Protein AF-A0A540UVJ7-F1 (afdb_monomer_lite)

Sequence (156 aa):
MKKVKKLSSIDQDSLEYVWNNAPNITTLHSAIGLLLAGQQAIIDLINDDDKKAKVQLYISSHLLQSINGQHMDATYDIKTESEYLEMVEKKSGALVSMACLVGAALADDKNNSPIIEKYAKNLGIAAQIDNDLCALFRWDEKNDIKTKKISLPDDV

Organism: NCBI:txid118246

Foldseek 3Di:
DDDDDPPDDLCCPDPPDPLVPDDPVVSVVVVVVVLVVVLVVLLVVDPDPVLSVQLVCLSVVLVVLQVVLSVCLRPPPDDDPVSVLSSQLSHQLSVQLSVQLNVCSVVVNDPCSVVSSVVSSVVSSVVVLVVLVVVVPPPPDDDVVVVPSDNDDDPD

pLDDT: mean 82.26, std 21.05, range [30.52, 98.56]

InterPro domains:
  IPR000092 Polyprenyl synthetase-like [PF00348] (27-153)
  IPR008949 Isoprenoid synthase domain superfamily [G3DSA:1.10.600.10] (11-153)
  IPR008949 Isoprenoid synthase domain superfamily [SSF48576] (26-153)

Structure (mmCIF, N/CA/C/O backbone):
data_AF-A0A540UVJ7-F1
#
_entry.id   AF-A0A540UVJ7-F1
#
loop_
_atom_site.group_PDB
_atom_site.id
_atom_site.type_symbol
_atom_site.label_atom_id
_atom_site.label_alt_id
_atom_site.label_comp_id
_atom_site.label_asym_id
_atom_site.label_entity_id
_atom_site.label_seq_id
_atom_site.pdbx_PDB_ins_code
_atom_site.Cartn_x
_atom_site.Cartn_y
_atom_site.Cartn_z
_atom_site.occupancy
_atom_site.B_iso_or_equiv
_atom_site.auth_seq_id
_atom_site.auth_comp_id
_atom_site.auth_asym_id
_atom_site.auth_atom_id
_atom_site.pdbx_PDB_model_num
ATOM 1 N N . MET A 1 1 ? -7.189 -9.003 42.659 1.00 35.09 1 MET A N 1
ATOM 2 C CA . MET A 1 1 ? -6.317 -8.966 41.462 1.00 35.09 1 MET A CA 1
ATOM 3 C C . MET A 1 1 ? -7.191 -8.772 40.230 1.00 35.09 1 MET A C 1
ATOM 5 O O . MET A 1 1 ? -7.982 -9.653 39.918 1.00 35.09 1 MET A O 1
ATOM 9 N N . LYS A 1 2 ? -7.136 -7.597 39.589 1.00 32.12 2 LYS A N 1
ATOM 10 C CA . LYS A 1 2 ? -7.870 -7.322 38.343 1.00 32.12 2 LYS A CA 1
ATOM 11 C C . LYS A 1 2 ? -7.198 -8.107 37.210 1.00 32.12 2 LYS A C 1
ATOM 13 O O . LYS A 1 2 ? -5.995 -7.965 37.015 1.00 32.12 2 LYS A O 1
ATOM 18 N N . LYS A 1 3 ? -7.954 -8.962 36.512 1.00 30.52 3 LYS A N 1
ATOM 19 C CA . LYS A 1 3 ? -7.473 -9.681 35.325 1.00 30.52 3 LYS A CA 1
ATOM 20 C C . LYS A 1 3 ? -7.044 -8.657 34.273 1.00 30.52 3 LYS A C 1
ATOM 22 O O . LYS A 1 3 ? -7.833 -7.799 33.886 1.00 30.52 3 LYS A O 1
ATOM 27 N N . VAL A 1 4 ? -5.790 -8.761 33.847 1.00 33.34 4 VAL A N 1
ATOM 28 C CA . VAL A 1 4 ? -5.224 -8.042 32.704 1.00 33.34 4 VAL A CA 1
ATOM 29 C C . VAL A 1 4 ? -6.099 -8.336 31.483 1.00 33.34 4 VAL A C 1
ATOM 31 O O . VAL A 1 4 ? -6.382 -9.500 31.190 1.00 33.34 4 VAL A O 1
ATOM 34 N N . LYS A 1 5 ? -6.567 -7.278 30.809 1.00 34.03 5 LYS A N 1
ATOM 35 C CA . LYS A 1 5 ? -7.243 -7.351 29.508 1.00 34.03 5 LYS A CA 1
ATOM 36 C C . LYS A 1 5 ? -6.328 -8.145 28.574 1.00 34.03 5 LYS A C 1
ATOM 38 O O . LYS A 1 5 ? -5.220 -7.710 28.276 1.00 34.03 5 LYS A O 1
ATOM 43 N N . LYS A 1 6 ? -6.770 -9.331 28.164 1.00 32.81 6 LYS A N 1
ATOM 44 C CA . LYS A 1 6 ? -6.107 -10.118 27.128 1.00 32.81 6 LYS A CA 1
ATOM 45 C C . LYS A 1 6 ? -6.185 -9.271 25.853 1.00 32.81 6 LYS A C 1
ATOM 47 O O . LYS A 1 6 ? -7.270 -9.119 25.304 1.00 32.81 6 LYS A O 1
ATOM 52 N N . LEU A 1 7 ? -5.075 -8.658 25.439 1.00 37.75 7 LEU A N 1
ATOM 53 C CA . LEU A 1 7 ? -4.933 -8.158 24.073 1.00 37.75 7 LEU A CA 1
ATOM 54 C C . LEU A 1 7 ? -4.946 -9.394 23.172 1.00 37.75 7 LEU A C 1
ATOM 56 O O . LEU A 1 7 ? -3.926 -10.050 22.980 1.00 37.75 7 LEU A O 1
ATOM 60 N N . SER A 1 8 ? -6.132 -9.789 22.724 1.00 37.19 8 SER A N 1
ATOM 61 C CA . SER A 1 8 ? -6.308 -10.874 21.770 1.00 37.19 8 SER A CA 1
ATOM 62 C C . SER A 1 8 ? -6.997 -10.344 20.522 1.00 37.19 8 SER A C 1
ATOM 64 O O . SER A 1 8 ? -8.165 -9.975 20.596 1.00 37.19 8 SER A O 1
ATOM 66 N N . SER A 1 9 ? -6.236 -10.413 19.420 1.00 42.06 9 SER A N 1
ATOM 67 C CA . SER A 1 9 ? -6.591 -10.360 17.989 1.00 42.06 9 SER A CA 1
ATOM 68 C C . SER A 1 9 ? -7.088 -9.037 17.403 1.00 42.06 9 SER A C 1
ATOM 70 O O . SER A 1 9 ? -7.929 -8.366 17.977 1.00 42.06 9 SER A O 1
ATOM 72 N N . ILE A 1 10 ? -6.530 -8.711 16.232 1.00 52.84 10 ILE A N 1
ATOM 73 C CA . ILE A 1 10 ? -6.545 -7.386 15.604 1.00 52.84 10 ILE A CA 1
ATOM 74 C C . ILE A 1 10 ? -7.874 -6.991 14.948 1.00 52.84 10 ILE A C 1
ATOM 76 O O . ILE A 1 10 ? -8.046 -5.801 14.809 1.00 52.84 10 ILE A O 1
ATOM 80 N N . ASP A 1 11 ? -8.820 -7.890 14.642 1.00 52.78 11 ASP A N 1
ATOM 81 C CA . ASP A 1 11 ? -10.221 -7.476 14.349 1.00 52.78 11 ASP A CA 1
ATOM 82 C C . ASP A 1 11 ? -11.264 -8.628 14.438 1.00 52.78 11 ASP A C 1
ATOM 84 O O . ASP A 1 11 ? -12.442 -8.367 14.621 1.00 52.78 11 ASP A O 1
ATOM 88 N N . GLN A 1 12 ? -10.881 -9.921 14.432 1.00 52.59 12 GLN A N 1
ATOM 89 C CA . GLN A 1 12 ? -11.824 -11.069 14.564 1.00 52.59 12 GLN A CA 1
ATOM 90 C C . GLN A 1 12 ? -13.086 -10.971 13.676 1.00 52.59 12 GLN A C 1
ATOM 92 O O . GLN A 1 12 ? -14.184 -11.356 14.076 1.00 52.59 12 GLN A O 1
ATOM 97 N N . ASP A 1 13 ? -12.912 -10.557 12.420 1.00 50.34 13 ASP A N 1
ATOM 98 C CA . ASP A 1 13 ? -14.025 -10.245 11.516 1.00 50.34 13 ASP A CA 1
ATOM 99 C C . ASP A 1 13 ? -14.951 -11.416 11.136 1.00 50.34 13 ASP A C 1
ATOM 101 O O . ASP A 1 13 ? -15.901 -11.199 10.395 1.00 50.34 13 ASP A O 1
ATOM 105 N N . SER A 1 14 ? -14.748 -12.652 11.601 1.00 48.97 14 SER A N 1
ATOM 106 C CA . SER A 1 14 ? -15.799 -13.691 11.676 1.00 48.97 14 SER A CA 1
ATOM 107 C C . SER A 1 14 ? -15.264 -14.967 12.332 1.00 48.97 14 SER A C 1
ATOM 109 O O . SER A 1 14 ? -14.095 -15.299 12.172 1.00 48.97 14 SER A O 1
ATOM 111 N N . LEU A 1 15 ? -16.107 -15.753 13.003 1.00 52.28 15 LEU A N 1
ATOM 112 C CA . LEU A 1 15 ? -15.723 -17.062 13.564 1.00 52.28 15 LEU A CA 1
ATOM 113 C C . LEU A 1 15 ? -15.376 -18.128 12.498 1.00 52.28 15 LEU A C 1
ATOM 115 O O . LEU A 1 15 ? -14.908 -19.207 12.850 1.00 52.28 15 LEU A O 1
ATOM 119 N N . GLU A 1 16 ? -15.578 -17.838 11.210 1.00 56.47 16 GLU A N 1
ATOM 120 C CA . GLU A 1 16 ? -15.458 -18.811 10.116 1.00 56.47 16 GLU A CA 1
ATOM 121 C C . GLU A 1 16 ? -14.070 -18.865 9.468 1.00 56.47 16 GLU A C 1
ATOM 123 O O . GLU A 1 16 ? -13.759 -19.806 8.737 1.00 56.47 16 GLU A O 1
ATOM 128 N N . TYR A 1 17 ? -13.198 -17.890 9.731 1.00 63.38 17 TYR A N 1
ATOM 129 C CA . TYR A 1 17 ? -11.894 -17.863 9.079 1.00 63.38 17 TYR A CA 1
ATOM 130 C C . TYR A 1 17 ? -10.906 -18.881 9.666 1.00 63.38 17 TYR A C 1
ATOM 132 O O . TYR A 1 17 ? -10.716 -18.973 10.879 1.00 63.38 17 TYR A O 1
ATOM 140 N N . VAL A 1 18 ? -10.194 -19.596 8.787 1.00 64.12 18 VAL A N 1
ATOM 141 C CA . VAL A 1 18 ? -9.246 -20.674 9.140 1.00 64.12 18 VAL A CA 1
ATOM 142 C C . VAL A 1 18 ? -8.176 -20.210 10.141 1.00 64.12 18 VAL A C 1
ATOM 144 O O . VAL A 1 18 ? -7.774 -20.968 11.023 1.00 64.12 18 VAL A O 1
ATOM 147 N N . TRP A 1 19 ? -7.752 -18.946 10.062 1.00 68.31 19 TRP A N 1
ATOM 148 C CA . TRP A 1 19 ? -6.747 -18.365 10.957 1.00 68.31 19 TRP A CA 1
ATOM 149 C C . TRP A 1 19 ? -7.255 -18.048 12.367 1.00 68.31 19 TRP A C 1
ATOM 151 O O . TRP A 1 19 ? -6.435 -17.914 13.273 1.00 68.31 19 TRP A O 1
ATOM 161 N N . ASN A 1 20 ? -8.572 -17.975 12.584 1.00 66.00 20 ASN A N 1
ATOM 162 C CA . ASN A 1 20 ? -9.142 -17.789 13.922 1.00 66.00 20 ASN A CA 1
ATOM 163 C C . ASN A 1 20 ? -9.095 -19.073 14.763 1.00 66.00 20 ASN A C 1
ATOM 165 O O . ASN A 1 20 ? -9.153 -19.002 15.988 1.00 66.00 20 ASN A O 1
ATOM 169 N N . ASN A 1 21 ? -8.913 -20.230 14.116 1.00 71.06 21 ASN A N 1
ATOM 170 C CA . ASN A 1 21 ? -8.764 -21.532 14.770 1.00 71.06 21 ASN A CA 1
ATOM 171 C C . ASN A 1 21 ? -7.296 -21.984 14.899 1.00 71.06 21 ASN A C 1
ATOM 173 O O . ASN A 1 21 ? -7.017 -23.019 15.507 1.00 71.06 21 ASN A O 1
ATOM 177 N N . ALA A 1 22 ? -6.347 -21.229 14.337 1.00 74.31 22 ALA A N 1
ATOM 178 C CA . ALA A 1 22 ? -4.922 -21.534 14.399 1.00 74.31 22 ALA A CA 1
ATOM 179 C C . ALA A 1 22 ? -4.250 -20.880 15.628 1.00 74.31 22 ALA A C 1
ATOM 181 O O . ALA A 1 22 ? -4.676 -19.813 16.075 1.00 74.31 22 ALA A O 1
ATOM 182 N N . PRO A 1 23 ? -3.167 -21.465 16.182 1.00 82.81 23 PRO A N 1
ATOM 183 C CA . PRO A 1 23 ? -2.383 -20.805 17.223 1.00 82.81 23 PRO A CA 1
ATOM 184 C C . PRO A 1 23 ? -1.835 -19.454 16.743 1.00 82.81 23 PRO A C 1
ATOM 186 O O . PRO A 1 23 ? -1.294 -19.366 15.642 1.00 82.81 23 PRO A O 1
ATOM 189 N N . ASN A 1 24 ? -1.880 -18.422 17.596 1.00 80.81 24 ASN A N 1
ATOM 190 C CA . ASN A 1 24 ? -1.435 -17.059 17.253 1.00 80.81 24 ASN A CA 1
ATOM 191 C C . ASN A 1 24 ? -0.027 -17.006 16.632 1.00 80.81 24 ASN A C 1
ATOM 193 O O . ASN A 1 24 ? 0.213 -16.223 15.717 1.00 80.81 24 ASN A O 1
ATOM 197 N N . ILE A 1 25 ? 0.897 -17.845 17.115 1.00 84.88 25 ILE A N 1
ATOM 198 C CA . ILE A 1 25 ? 2.261 -17.928 16.577 1.00 84.88 25 ILE A CA 1
ATOM 199 C C . ILE A 1 25 ? 2.282 -18.440 15.130 1.00 84.88 25 ILE A C 1
ATOM 201 O O . ILE A 1 25 ? 3.023 -17.914 14.305 1.00 84.88 25 ILE A O 1
ATOM 205 N N . THR A 1 26 ? 1.426 -19.410 14.799 1.00 86.56 26 THR A N 1
ATOM 206 C CA . THR A 1 26 ? 1.288 -19.950 13.443 1.00 86.56 26 THR A CA 1
ATOM 207 C C . THR A 1 26 ? 0.717 -18.896 12.505 1.00 86.56 26 THR A C 1
ATOM 209 O O . THR A 1 26 ? 1.257 -18.700 11.419 1.00 86.56 26 THR A O 1
ATOM 212 N N . THR A 1 27 ? -0.326 -18.175 12.927 1.00 86.06 27 THR A N 1
ATOM 213 C CA . THR A 1 27 ? -0.935 -17.102 12.126 1.00 86.06 27 THR A CA 1
ATOM 214 C C . THR A 1 27 ? 0.063 -15.977 11.854 1.00 86.06 27 THR A C 1
ATOM 216 O O . THR A 1 27 ? 0.206 -15.548 10.711 1.00 86.06 27 THR A O 1
ATOM 219 N N . LEU A 1 28 ? 0.819 -15.553 12.873 1.00 87.19 28 LEU A N 1
ATOM 220 C CA . LEU A 1 28 ? 1.838 -14.513 12.730 1.00 87.19 28 LEU A CA 1
ATOM 221 C C . LEU A 1 28 ? 2.966 -14.933 11.778 1.00 87.19 28 LEU A C 1
ATOM 223 O O . LEU A 1 28 ? 3.288 -14.197 10.848 1.00 87.19 28 LEU A O 1
ATOM 227 N N . HIS A 1 29 ? 3.551 -16.119 11.975 1.00 90.31 29 HIS A N 1
ATOM 228 C CA . HIS A 1 29 ? 4.616 -16.606 11.095 1.00 90.31 29 HIS A CA 1
ATOM 229 C C . HIS A 1 29 ? 4.126 -16.835 9.663 1.00 90.31 29 HIS A C 1
ATOM 231 O O . HIS A 1 29 ? 4.872 -16.567 8.726 1.00 90.31 29 HIS A O 1
ATOM 237 N N . SER A 1 30 ? 2.876 -17.268 9.476 1.00 91.62 30 SER A N 1
ATOM 238 C CA . SER A 1 30 ? 2.286 -17.423 8.141 1.00 91.62 30 SER A CA 1
ATOM 239 C C . SER A 1 30 ? 2.116 -16.074 7.446 1.00 91.62 30 SER A C 1
ATOM 241 O O . SER A 1 30 ? 2.483 -15.943 6.283 1.00 91.62 30 SER A O 1
ATOM 243 N N . ALA A 1 31 ? 1.625 -15.053 8.156 1.00 90.88 31 ALA A N 1
ATOM 244 C CA . ALA A 1 31 ? 1.481 -13.705 7.610 1.00 90.88 31 ALA A CA 1
ATOM 245 C C . ALA A 1 31 ? 2.838 -13.102 7.209 1.00 90.88 31 ALA A C 1
ATOM 247 O O . ALA A 1 31 ? 2.985 -12.603 6.096 1.00 90.88 31 ALA A O 1
ATOM 248 N N . ILE A 1 32 ? 3.848 -13.209 8.081 1.00 93.69 32 ILE A N 1
ATOM 249 C CA . ILE A 1 32 ? 5.216 -12.755 7.782 1.00 93.69 32 ILE A CA 1
ATOM 250 C C . ILE A 1 32 ? 5.799 -13.543 6.602 1.00 93.69 32 ILE A C 1
ATOM 252 O O . ILE A 1 32 ? 6.374 -12.951 5.693 1.00 93.69 32 ILE A O 1
ATOM 256 N N . GLY A 1 33 ? 5.627 -14.866 6.591 1.00 96.44 33 GLY A N 1
ATOM 257 C CA . GLY A 1 33 ? 6.105 -15.728 5.513 1.00 96.44 33 GLY A CA 1
ATOM 258 C C . GLY A 1 33 ? 5.500 -15.359 4.160 1.00 96.44 33 GLY A C 1
ATOM 259 O O . GLY A 1 33 ? 6.235 -15.223 3.188 1.00 96.44 33 GLY A O 1
ATOM 260 N N . LEU A 1 34 ? 4.185 -15.127 4.101 1.00 95.00 34 LEU A N 1
ATOM 261 C CA . LEU A 1 34 ? 3.494 -14.693 2.883 1.00 95.00 34 LEU A CA 1
ATOM 262 C C . LEU A 1 34 ? 3.943 -13.302 2.428 1.00 95.00 34 LEU A C 1
ATOM 264 O O . LEU A 1 34 ? 4.148 -13.098 1.233 1.00 95.00 34 LEU A O 1
ATOM 268 N N . LEU A 1 35 ? 4.139 -12.366 3.363 1.00 94.56 35 LEU A N 1
ATOM 269 C CA . LEU A 1 35 ? 4.643 -11.031 3.049 1.00 94.56 35 LEU A CA 1
ATOM 270 C C . LEU A 1 35 ? 6.030 -11.107 2.398 1.00 94.56 35 LEU A C 1
ATOM 272 O O . LEU A 1 35 ? 6.230 -10.556 1.319 1.00 94.56 35 LEU A O 1
ATOM 276 N N . LEU A 1 36 ? 6.967 -11.826 3.022 1.00 95.88 36 LEU A N 1
ATOM 277 C CA . LEU A 1 36 ? 8.332 -11.975 2.510 1.00 95.88 36 LEU A CA 1
ATOM 278 C C . LEU A 1 36 ? 8.366 -12.750 1.186 1.00 95.88 36 LEU A C 1
ATOM 280 O O . LEU A 1 36 ? 9.069 -12.350 0.261 1.00 95.88 36 LEU A O 1
ATOM 284 N N . ALA A 1 37 ? 7.579 -13.821 1.062 1.00 96.62 37 ALA A N 1
ATOM 285 C CA . ALA A 1 37 ? 7.490 -14.597 -0.172 1.00 96.62 37 ALA A CA 1
ATOM 286 C C . ALA A 1 37 ? 6.921 -13.768 -1.333 1.00 96.62 37 ALA A C 1
ATOM 288 O O . ALA A 1 37 ? 7.436 -13.844 -2.445 1.00 96.62 37 ALA A O 1
ATOM 289 N N . GLY A 1 38 ? 5.900 -12.942 -1.080 1.00 94.94 38 GLY A N 1
ATOM 290 C CA . GLY A 1 38 ? 5.337 -12.042 -2.087 1.00 94.94 38 GLY A CA 1
ATOM 291 C C . GLY A 1 38 ? 6.346 -10.999 -2.570 1.00 94.94 38 GLY A C 1
ATOM 292 O O . GLY A 1 38 ? 6.464 -10.768 -3.770 1.00 94.94 38 GLY A O 1
ATOM 293 N N . GLN A 1 39 ? 7.124 -10.416 -1.652 1.00 94.62 39 GLN A N 1
ATOM 294 C CA . GLN A 1 39 ? 8.208 -9.496 -2.009 1.00 94.62 39 GLN A CA 1
ATOM 295 C C . GLN A 1 39 ? 9.279 -10.185 -2.860 1.00 94.62 39 GLN A C 1
ATOM 297 O O . GLN A 1 39 ? 9.657 -9.661 -3.906 1.00 94.62 39 GLN A O 1
ATOM 302 N N . GLN A 1 40 ? 9.725 -11.373 -2.443 1.00 95.38 40 GLN A N 1
ATOM 303 C CA . GLN A 1 40 ? 10.728 -12.143 -3.176 1.00 95.38 40 GLN A CA 1
ATOM 304 C C . GLN A 1 40 ? 10.247 -12.483 -4.591 1.00 95.38 40 GLN A C 1
ATOM 306 O O . GLN A 1 40 ? 10.970 -12.245 -5.554 1.00 95.38 40 GLN A O 1
ATOM 311 N N . ALA A 1 41 ? 8.997 -12.937 -4.728 1.00 95.44 41 ALA A N 1
ATOM 312 C CA . ALA A 1 41 ? 8.408 -13.268 -6.021 1.00 95.44 41 ALA A CA 1
ATOM 313 C C . ALA A 1 41 ? 8.384 -12.073 -6.987 1.00 95.44 41 ALA A C 1
ATOM 315 O O . ALA A 1 41 ? 8.579 -12.259 -8.182 1.00 95.44 41 ALA A O 1
ATOM 316 N N . ILE A 1 42 ? 8.173 -10.846 -6.495 1.00 94.38 42 ILE A N 1
ATOM 317 C CA . ILE A 1 42 ? 8.232 -9.639 -7.334 1.00 94.38 42 ILE A CA 1
ATOM 318 C C . ILE A 1 42 ? 9.670 -9.361 -7.786 1.00 94.38 42 ILE A C 1
ATOM 320 O O . ILE A 1 42 ? 9.894 -9.070 -8.959 1.00 94.38 42 ILE A O 1
ATOM 324 N N . ILE A 1 43 ? 10.642 -9.440 -6.874 1.00 94.81 43 ILE A N 1
ATOM 325 C CA . ILE A 1 43 ? 12.048 -9.133 -7.173 1.00 94.81 43 ILE A CA 1
ATOM 326 C C . ILE A 1 43 ? 12.662 -10.149 -8.142 1.00 94.81 43 ILE A C 1
ATOM 328 O O . ILE A 1 43 ? 13.415 -9.751 -9.033 1.00 94.81 43 ILE A O 1
ATOM 332 N N . ASP A 1 44 ? 12.296 -11.426 -8.029 1.00 94.25 44 ASP A N 1
ATOM 333 C CA . ASP A 1 44 ? 12.783 -12.502 -8.903 1.00 94.25 44 ASP A CA 1
ATOM 334 C C . ASP A 1 44 ? 12.351 -12.332 -10.371 1.00 94.25 44 ASP A C 1
ATOM 336 O O . ASP A 1 44 ? 12.983 -12.883 -11.272 1.00 94.25 44 ASP A O 1
ATOM 340 N N . LEU A 1 45 ? 11.299 -11.549 -10.638 1.00 90.75 45 LEU A N 1
ATOM 341 C CA . LEU A 1 45 ? 10.818 -11.258 -11.996 1.00 90.75 45 LEU A CA 1
ATOM 342 C C . LEU A 1 45 ? 11.605 -10.142 -12.695 1.00 90.75 45 LEU A C 1
ATOM 344 O O . LEU A 1 45 ? 11.416 -9.902 -13.890 1.00 90.75 45 LEU A O 1
ATOM 348 N N . ILE A 1 46 ? 12.457 -9.424 -11.966 1.00 94.94 46 ILE A N 1
ATOM 349 C CA . ILE A 1 46 ? 13.148 -8.238 -12.461 1.00 94.94 46 ILE A CA 1
ATOM 350 C C . ILE A 1 46 ? 14.606 -8.606 -12.741 1.00 94.94 46 ILE A C 1
ATOM 352 O O . ILE A 1 46 ? 15.296 -9.119 -11.871 1.00 94.94 46 ILE A O 1
ATOM 356 N N . ASN A 1 47 ? 15.113 -8.307 -13.939 1.00 93.88 47 ASN A N 1
ATOM 357 C CA . ASN A 1 47 ? 16.528 -8.535 -14.282 1.00 93.88 47 ASN A CA 1
ATOM 358 C C . ASN A 1 47 ? 17.406 -7.284 -14.127 1.00 93.88 47 ASN A C 1
ATOM 360 O O . ASN A 1 47 ? 18.625 -7.393 -14.089 1.00 93.88 47 ASN A O 1
ATOM 364 N N . ASP A 1 48 ? 16.789 -6.109 -14.051 1.00 95.12 48 ASP A N 1
ATOM 365 C CA . ASP A 1 48 ? 17.455 -4.811 -13.953 1.00 95.12 48 ASP A CA 1
ATOM 366 C C . ASP A 1 48 ? 17.608 -4.398 -12.479 1.00 95.12 48 ASP A C 1
ATOM 368 O O . ASP A 1 48 ? 16.617 -4.304 -11.750 1.00 95.12 48 ASP A O 1
ATOM 372 N N . ASP A 1 49 ? 18.845 -4.178 -12.029 1.00 94.31 49 ASP A N 1
ATOM 373 C CA . ASP A 1 49 ? 19.143 -3.909 -10.619 1.00 94.31 49 ASP A CA 1
ATOM 374 C C . ASP A 1 49 ? 18.650 -2.530 -10.144 1.00 94.31 49 ASP A C 1
ATOM 376 O O . ASP A 1 49 ? 18.195 -2.405 -9.003 1.00 94.31 49 ASP A O 1
ATOM 380 N N . ASP A 1 50 ? 18.630 -1.516 -11.015 1.00 93.12 50 ASP A N 1
ATOM 381 C CA . ASP A 1 50 ? 18.077 -0.196 -10.686 1.00 93.12 50 ASP A CA 1
ATOM 382 C C . ASP A 1 50 ? 16.552 -0.281 -10.525 1.00 93.12 50 ASP A C 1
ATOM 384 O O . ASP A 1 50 ? 15.964 0.281 -9.592 1.00 93.12 50 ASP A O 1
ATOM 388 N N . LYS A 1 51 ? 15.894 -1.053 -11.397 1.00 94.56 51 LYS A N 1
ATOM 389 C CA . LYS A 1 51 ? 14.460 -1.343 -11.304 1.00 94.56 51 LYS A CA 1
ATOM 390 C C . LYS A 1 51 ? 14.138 -2.132 -10.035 1.00 94.56 51 LYS A C 1
ATOM 392 O O . LYS A 1 51 ? 13.173 -1.780 -9.354 1.00 94.56 51 LYS A O 1
ATOM 397 N N . LYS A 1 52 ? 14.946 -3.138 -9.670 1.00 96.06 52 LYS A N 1
ATOM 398 C CA . LYS A 1 52 ? 14.803 -3.861 -8.391 1.00 96.06 52 LYS A CA 1
ATOM 399 C C . LYS A 1 52 ? 14.881 -2.907 -7.210 1.00 96.06 52 LYS A C 1
ATOM 401 O O . LYS A 1 52 ? 13.999 -2.937 -6.357 1.00 96.06 52 LYS A O 1
ATOM 406 N N . ALA A 1 53 ? 15.898 -2.046 -7.173 1.00 95.12 53 ALA A N 1
ATOM 407 C CA . ALA A 1 53 ? 16.078 -1.087 -6.089 1.00 95.12 53 ALA A CA 1
ATOM 408 C C . ALA A 1 53 ? 14.874 -0.139 -5.968 1.00 95.12 53 ALA A C 1
ATOM 410 O O . ALA A 1 53 ? 14.358 0.073 -4.869 1.00 95.12 53 ALA A O 1
ATOM 411 N N . LYS A 1 54 ? 14.365 0.373 -7.098 1.00 94.75 54 LYS A N 1
ATOM 412 C CA . LYS A 1 54 ? 13.175 1.236 -7.135 1.00 94.75 54 LYS A CA 1
ATOM 413 C C . LYS A 1 54 ? 11.917 0.515 -6.635 1.00 94.75 54 LYS A C 1
ATOM 415 O O . LYS A 1 54 ? 11.189 1.061 -5.808 1.00 94.75 54 LYS A O 1
ATOM 420 N N . VAL A 1 55 ? 11.668 -0.710 -7.099 1.00 96.44 55 VAL A N 1
ATOM 421 C CA . VAL A 1 55 ? 10.522 -1.527 -6.662 1.00 96.44 55 VAL A CA 1
ATOM 422 C C . VAL A 1 55 ? 10.618 -1.859 -5.172 1.00 96.44 55 VAL A C 1
ATOM 424 O O . VAL A 1 55 ? 9.642 -1.682 -4.443 1.00 96.44 55 VAL A O 1
ATOM 427 N N . GLN A 1 56 ? 11.798 -2.254 -4.690 1.00 96.50 56 GLN A N 1
ATOM 428 C CA . GLN A 1 56 ? 12.032 -2.542 -3.276 1.00 96.50 56 GLN A CA 1
ATOM 429 C C . GLN A 1 56 ? 11.811 -1.303 -2.396 1.00 96.50 56 GLN A C 1
ATOM 431 O O . GLN A 1 56 ? 11.265 -1.413 -1.293 1.00 96.50 56 GLN A O 1
ATOM 436 N N . LEU A 1 57 ? 12.196 -0.116 -2.878 1.00 96.44 57 LEU A N 1
ATOM 437 C CA . LEU A 1 57 ? 11.941 1.144 -2.184 1.00 96.44 57 LEU A CA 1
ATOM 438 C C . LEU A 1 57 ? 10.438 1.403 -2.049 1.00 96.44 57 LEU A C 1
ATOM 440 O O . LEU A 1 57 ? 9.981 1.658 -0.938 1.00 96.44 57 LEU A O 1
ATOM 444 N N . TYR A 1 58 ? 9.662 1.271 -3.132 1.00 97.44 58 TYR A N 1
ATOM 445 C CA . TYR A 1 58 ? 8.207 1.444 -3.068 1.00 97.44 58 TYR A CA 1
ATOM 446 C C . TYR A 1 58 ? 7.543 0.449 -2.122 1.00 97.44 58 TYR A C 1
ATOM 448 O O . TYR A 1 58 ? 6.711 0.851 -1.311 1.00 97.44 58 TYR A O 1
ATOM 456 N N . ILE A 1 59 ? 7.930 -0.824 -2.190 1.00 97.50 59 ILE A N 1
ATOM 457 C CA . ILE A 1 59 ? 7.404 -1.869 -1.312 1.00 97.50 59 ILE A CA 1
ATOM 458 C C . ILE A 1 59 ? 7.697 -1.540 0.157 1.00 97.50 59 ILE A C 1
ATOM 460 O O . ILE A 1 59 ? 6.786 -1.483 0.981 1.00 97.50 59 ILE A O 1
ATOM 464 N N . SER A 1 60 ? 8.966 -1.313 0.502 1.00 97.12 60 SER A N 1
ATOM 465 C CA . SER A 1 60 ? 9.377 -1.122 1.897 1.00 97.12 60 SER A CA 1
ATOM 466 C C . SER A 1 60 ? 8.808 0.160 2.507 1.00 97.12 60 SER A C 1
ATOM 468 O O . SER A 1 60 ? 8.300 0.123 3.629 1.00 97.12 60 SER A O 1
ATOM 470 N N . SER A 1 61 ? 8.824 1.277 1.771 1.00 97.81 61 SER A N 1
ATOM 471 C CA . SER A 1 61 ? 8.321 2.555 2.279 1.00 97.81 61 SER A CA 1
ATOM 472 C C . SER A 1 61 ? 6.817 2.512 2.552 1.00 97.81 61 SER A C 1
ATOM 474 O O . SER A 1 61 ? 6.368 3.001 3.588 1.00 97.81 61 SER A O 1
ATOM 476 N N . HIS A 1 62 ? 6.033 1.909 1.656 1.00 98.38 62 HIS A N 1
ATOM 477 C CA . HIS A 1 62 ? 4.578 1.868 1.789 1.00 98.38 62 HIS A CA 1
ATOM 478 C C . HIS A 1 62 ? 4.104 0.812 2.787 1.00 98.38 62 HIS A C 1
ATOM 480 O O . HIS A 1 62 ? 3.143 1.063 3.508 1.00 98.38 62 HIS A O 1
ATOM 486 N N . LEU A 1 63 ? 4.787 -0.332 2.904 1.00 97.44 63 LEU A N 1
ATOM 487 C 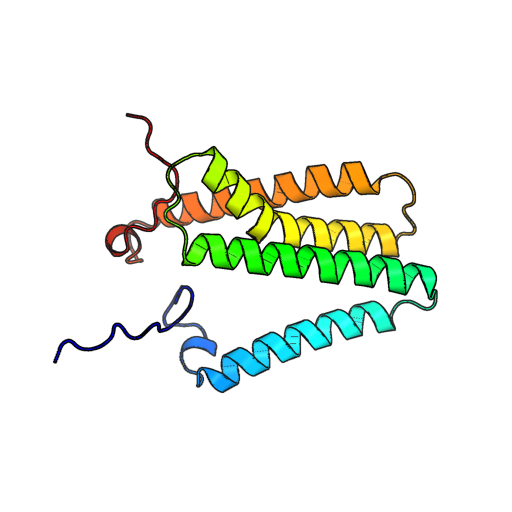CA . LEU A 1 63 ? 4.475 -1.301 3.960 1.00 97.44 63 LEU A CA 1
ATOM 488 C C . LEU A 1 63 ? 4.718 -0.714 5.350 1.00 97.44 63 LEU A C 1
ATOM 490 O O . LEU A 1 63 ? 3.886 -0.896 6.233 1.00 97.44 63 LEU A O 1
ATOM 494 N N . LEU A 1 64 ? 5.810 0.036 5.543 1.00 98.06 64 LEU A N 1
ATOM 495 C CA . LEU A 1 64 ? 6.054 0.739 6.806 1.00 98.06 64 LEU A CA 1
ATOM 496 C C . LEU A 1 64 ? 4.963 1.775 7.102 1.00 98.06 64 LEU A C 1
ATOM 498 O O . LEU A 1 64 ? 4.498 1.865 8.237 1.00 98.06 64 LEU A O 1
ATOM 502 N N . GLN A 1 65 ? 4.517 2.528 6.091 1.00 98.38 65 GLN A N 1
ATOM 503 C CA . GLN A 1 65 ? 3.379 3.440 6.244 1.00 98.38 65 GLN A CA 1
ATOM 504 C C . GLN A 1 65 ? 2.093 2.689 6.614 1.00 98.38 65 GLN A C 1
ATOM 506 O O . GLN A 1 65 ? 1.417 3.106 7.551 1.00 98.38 65 GLN A O 1
ATOM 511 N N . SER A 1 66 ? 1.811 1.557 5.963 1.00 97.94 66 SER A N 1
ATOM 512 C CA . SER A 1 66 ? 0.631 0.727 6.236 1.00 97.94 66 SER A CA 1
ATOM 513 C C . SER A 1 66 ? 0.617 0.160 7.646 1.00 97.94 66 SER A C 1
ATOM 515 O O . SER A 1 66 ? -0.394 0.264 8.339 1.00 97.94 66 SER A O 1
ATOM 517 N N . ILE A 1 67 ? 1.756 -0.351 8.116 1.00 96.56 67 ILE A N 1
ATOM 518 C CA . ILE A 1 67 ? 1.912 -0.823 9.495 1.00 96.56 67 ILE A CA 1
ATOM 519 C C . ILE A 1 67 ? 1.649 0.319 10.483 1.00 96.56 67 ILE A C 1
ATOM 521 O O . ILE A 1 67 ? 0.939 0.121 11.468 1.00 96.56 67 ILE A O 1
ATOM 525 N N . ASN A 1 68 ? 2.163 1.522 10.212 1.00 97.44 68 ASN A N 1
ATOM 526 C CA . ASN A 1 68 ? 1.895 2.690 11.050 1.00 97.44 68 ASN A CA 1
ATOM 527 C C . ASN A 1 68 ? 0.410 3.080 11.030 1.00 97.44 68 ASN A C 1
ATOM 529 O O . ASN A 1 68 ? -0.154 3.329 12.091 1.00 97.44 68 ASN A O 1
ATOM 533 N N . GLY A 1 69 ? -0.240 3.087 9.863 1.00 97.31 69 GLY A N 1
ATOM 534 C CA . GLY A 1 69 ? -1.675 3.360 9.749 1.00 97.31 69 GLY A CA 1
ATOM 535 C C . GLY A 1 69 ? -2.526 2.332 10.498 1.00 97.31 69 GLY A C 1
ATOM 536 O O . GLY A 1 69 ? -3.435 2.700 11.234 1.00 97.31 69 GLY A O 1
ATOM 537 N N . GLN A 1 70 ? -2.181 1.046 10.404 1.00 93.56 70 GLN A N 1
ATOM 538 C CA . GLN A 1 70 ? -2.848 -0.012 11.165 1.00 93.56 70 GLN A CA 1
ATOM 539 C 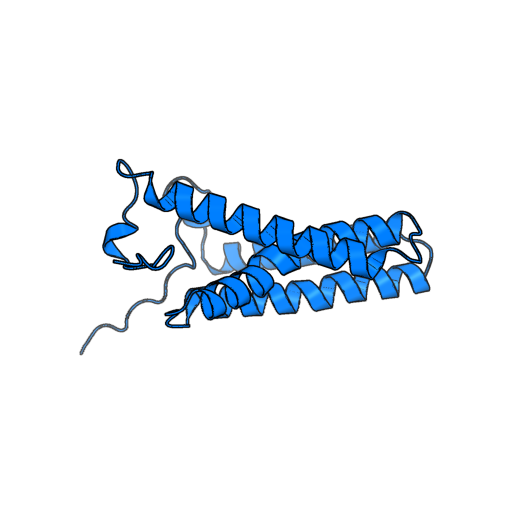C . GLN A 1 70 ? -2.599 0.113 12.675 1.00 93.56 70 GLN A C 1
ATOM 541 O O . GLN A 1 70 ? -3.485 -0.167 13.479 1.00 93.56 70 GLN A O 1
ATOM 546 N N . HIS A 1 71 ? -1.411 0.562 13.083 1.00 95.38 71 HIS A N 1
ATOM 547 C CA . HIS A 1 71 ? -1.131 0.855 14.484 1.00 95.38 71 HIS A CA 1
ATOM 548 C C . HIS A 1 71 ? -1.960 2.040 14.997 1.00 95.38 71 HIS A C 1
ATOM 550 O O . HIS A 1 71 ? -2.510 1.948 16.094 1.00 95.38 71 HIS A O 1
ATOM 556 N N . MET A 1 72 ? -2.082 3.117 14.212 1.00 94.88 72 MET A N 1
ATOM 557 C CA . MET A 1 72 ? -2.936 4.265 14.540 1.00 94.88 72 MET A CA 1
ATOM 558 C C . MET A 1 72 ? -4.390 3.821 14.710 1.00 94.88 72 MET A C 1
ATOM 560 O O . MET A 1 72 ? -4.967 4.071 15.761 1.00 94.88 72 MET A O 1
ATOM 564 N N . ASP A 1 73 ? -4.933 3.071 13.749 1.00 93.06 73 ASP A N 1
ATOM 565 C CA . ASP A 1 73 ? -6.289 2.502 13.813 1.00 93.06 73 ASP A CA 1
ATOM 566 C C . ASP A 1 73 ? -6.536 1.684 15.093 1.00 93.06 73 ASP A C 1
ATOM 568 O O . ASP A 1 73 ? -7.587 1.773 15.720 1.00 93.06 73 ASP A O 1
ATOM 572 N N . ALA A 1 74 ? -5.543 0.900 15.522 1.00 89.75 74 ALA A N 1
ATOM 573 C CA . ALA A 1 74 ? -5.680 0.027 16.683 1.00 89.75 74 ALA A CA 1
ATOM 574 C C . ALA A 1 74 ? -5.472 0.729 18.037 1.00 89.75 74 ALA A C 1
ATOM 576 O O . ALA A 1 74 ? -5.884 0.188 19.068 1.00 89.75 74 ALA A O 1
ATOM 577 N N . THR A 1 75 ? -4.765 1.864 18.079 1.00 91.62 75 THR A N 1
ATOM 578 C CA . THR A 1 75 ? -4.266 2.433 19.346 1.00 91.62 75 THR A CA 1
ATOM 579 C C . THR A 1 75 ? -4.633 3.886 19.595 1.00 91.62 75 THR A C 1
ATOM 581 O O . THR A 1 75 ? -4.598 4.308 20.754 1.00 91.62 75 THR A O 1
ATOM 584 N N . TYR A 1 76 ? -4.959 4.655 18.557 1.00 90.56 76 TYR A N 1
ATOM 585 C CA . TYR A 1 76 ? -5.244 6.079 18.691 1.00 90.56 76 TYR A CA 1
ATOM 586 C C . TYR A 1 76 ? -6.737 6.295 18.934 1.00 90.56 76 TYR A C 1
ATOM 588 O O . TYR A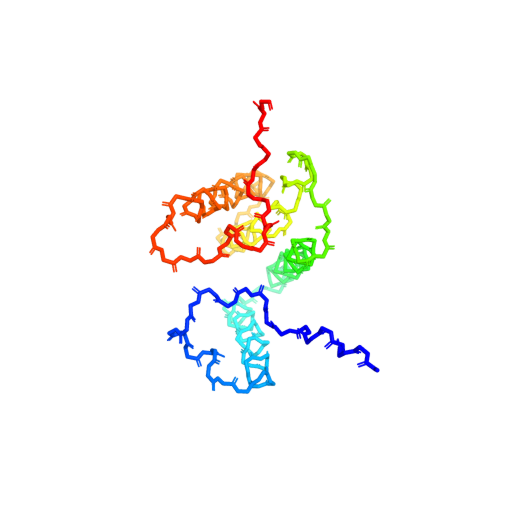 1 76 ? -7.590 5.550 18.460 1.00 90.56 76 TYR A O 1
ATOM 596 N N . ASP A 1 77 ? -7.043 7.345 19.687 1.00 91.94 77 ASP A N 1
ATOM 597 C CA . ASP A 1 77 ? -8.405 7.822 19.913 1.00 91.94 77 ASP A CA 1
ATOM 598 C C . ASP A 1 77 ? -8.724 8.870 18.835 1.00 91.94 77 ASP A C 1
ATOM 600 O O . ASP A 1 77 ? -8.512 10.062 19.055 1.00 91.94 77 ASP A O 1
ATOM 604 N N . ILE A 1 78 ? -9.117 8.408 17.641 1.00 89.75 78 ILE A N 1
ATOM 605 C CA . ILE A 1 78 ? -9.410 9.244 16.460 1.00 89.75 78 ILE A CA 1
ATOM 606 C C . ILE A 1 78 ? -10.693 10.046 16.711 1.00 89.75 78 ILE A C 1
ATOM 608 O O . ILE A 1 78 ? -11.740 9.458 16.983 1.00 89.75 78 ILE A O 1
ATOM 612 N N . LYS A 1 79 ? -10.628 11.382 16.616 1.00 90.19 79 LYS A N 1
ATOM 613 C CA . LYS A 1 79 ? -11.752 12.275 16.974 1.00 90.19 79 LYS A CA 1
ATOM 614 C C . LYS A 1 79 ? -12.209 13.188 15.859 1.00 90.19 79 LYS A C 1
ATOM 616 O O . LYS A 1 79 ? -13.308 13.727 15.938 1.00 90.19 79 LYS A O 1
ATOM 621 N N . THR A 1 80 ? -11.369 13.399 14.859 1.00 94.56 80 THR A N 1
ATOM 622 C CA . THR A 1 80 ? -11.643 14.329 13.766 1.00 94.56 80 THR A CA 1
ATOM 623 C C . THR A 1 80 ? -11.585 13.623 12.419 1.00 94.56 80 THR A C 1
ATOM 625 O O . THR A 1 80 ? -10.867 12.637 12.248 1.00 94.56 80 THR A O 1
ATOM 628 N N . GLU A 1 81 ? -12.304 14.166 11.436 1.00 95.38 81 GLU A N 1
ATOM 629 C CA . GLU A 1 81 ? -12.229 13.707 10.044 1.00 95.38 81 GLU A CA 1
ATOM 630 C C . GLU A 1 81 ? -10.784 13.734 9.522 1.00 95.38 81 GLU A C 1
ATOM 632 O O . GLU A 1 81 ? -10.337 12.787 8.884 1.00 95.38 81 GLU A O 1
ATOM 637 N N . SER A 1 82 ? -10.014 14.777 9.852 1.00 96.88 82 SER A N 1
ATOM 638 C CA . SER A 1 82 ? -8.616 14.884 9.421 1.00 96.88 82 SER A CA 1
ATOM 639 C C . SER A 1 82 ? -7.739 13.763 9.984 1.00 96.88 82 SER A C 1
ATOM 641 O O . SER A 1 82 ? -6.904 13.231 9.257 1.00 96.88 82 SER A O 1
ATOM 643 N N . GLU A 1 83 ? -7.902 13.402 11.260 1.00 95.44 83 GLU A N 1
ATOM 644 C CA . GLU A 1 83 ? -7.153 12.295 11.873 1.00 95.44 83 GLU A CA 1
ATOM 645 C C . GLU A 1 83 ? -7.552 10.947 11.260 1.00 95.44 83 GLU A C 1
ATOM 647 O O . GLU A 1 83 ? -6.696 10.090 11.035 1.00 95.44 83 GLU A O 1
ATOM 652 N N . TYR A 1 84 ? -8.841 10.768 10.954 1.00 96.50 84 TYR A N 1
ATOM 653 C CA . TYR A 1 84 ? -9.334 9.583 10.258 1.00 96.50 84 TYR A CA 1
ATOM 654 C C . TYR A 1 84 ? -8.734 9.476 8.851 1.00 96.50 84 TYR A C 1
ATOM 656 O O . TYR A 1 84 ? -8.157 8.443 8.513 1.00 96.50 84 TYR A O 1
ATOM 664 N N . LEU A 1 85 ? -8.801 10.545 8.052 1.00 97.94 85 LEU A N 1
ATOM 665 C CA . LEU A 1 85 ? -8.240 10.569 6.700 1.00 97.94 85 LEU A CA 1
ATOM 666 C C . LEU A 1 85 ? -6.730 10.319 6.713 1.00 97.94 85 LEU A C 1
ATOM 668 O O . LEU A 1 85 ? -6.243 9.555 5.882 1.00 97.94 85 LEU A O 1
ATOM 672 N N . GLU A 1 86 ? -5.994 10.882 7.677 1.00 98.00 86 GLU A N 1
ATOM 673 C CA . GLU A 1 86 ? -4.565 10.601 7.840 1.00 98.00 86 GLU A CA 1
ATOM 674 C C . GLU A 1 86 ? -4.308 9.118 8.154 1.00 98.00 86 GLU A C 1
ATOM 676 O O . GLU A 1 86 ? -3.427 8.494 7.550 1.00 98.00 86 GLU A O 1
ATOM 681 N N . MET A 1 87 ? -5.066 8.538 9.089 1.00 98.00 87 MET A N 1
ATOM 682 C CA . MET A 1 87 ? -4.948 7.122 9.439 1.00 98.00 87 MET A CA 1
ATOM 683 C C . MET A 1 87 ? -5.221 6.232 8.221 1.00 98.00 87 MET A C 1
ATOM 685 O O . MET A 1 87 ? -4.420 5.343 7.919 1.00 98.00 87 MET A O 1
ATOM 689 N N . VAL A 1 88 ? -6.307 6.494 7.492 1.00 97.94 88 VAL A N 1
ATOM 690 C CA . VAL A 1 88 ? -6.721 5.706 6.328 1.00 97.94 88 VAL A CA 1
ATOM 691 C C . VAL A 1 88 ? -5.733 5.848 5.171 1.00 97.94 88 VAL A C 1
ATOM 693 O O . VAL A 1 88 ? -5.362 4.843 4.557 1.00 97.94 88 VAL A O 1
ATOM 696 N N . GLU A 1 89 ? -5.248 7.064 4.897 1.00 98.38 89 GLU A N 1
ATOM 697 C CA . GLU A 1 89 ? -4.212 7.303 3.888 1.00 98.38 89 GLU A CA 1
ATOM 698 C C . GLU A 1 89 ? -2.966 6.462 4.189 1.00 98.38 89 GLU A C 1
ATOM 700 O O . GLU A 1 89 ? -2.437 5.792 3.298 1.00 98.38 89 GLU A O 1
ATOM 705 N N . LYS A 1 90 ? -2.523 6.435 5.454 1.00 98.38 90 LYS A N 1
ATOM 706 C CA . LYS A 1 90 ? -1.382 5.615 5.876 1.00 98.38 90 LYS A CA 1
ATOM 707 C C . LYS A 1 90 ? -1.693 4.124 5.831 1.00 98.38 90 LYS A C 1
ATOM 709 O O . LYS A 1 90 ? -0.802 3.371 5.474 1.00 98.38 90 LYS A O 1
ATOM 714 N N . LYS A 1 91 ? -2.909 3.691 6.177 1.00 97.50 91 LYS A N 1
ATOM 715 C CA . LYS A 1 91 ? -3.315 2.278 6.270 1.00 97.50 91 LYS A CA 1
ATOM 716 C C . LYS A 1 91 ? -3.570 1.666 4.890 1.00 97.50 91 LYS A C 1
ATOM 718 O O . LYS A 1 91 ? -2.718 0.939 4.372 1.00 97.50 91 LYS A O 1
ATOM 723 N N . SER A 1 92 ? -4.739 1.931 4.307 1.00 98.00 92 SER A N 1
ATOM 724 C CA . SER A 1 92 ? -5.184 1.352 3.034 1.00 98.00 92 SER A CA 1
ATOM 725 C C . SER A 1 92 ? -4.631 2.128 1.838 1.00 98.00 92 SER A C 1
ATOM 727 O O . SER A 1 92 ? -4.211 1.514 0.855 1.00 98.00 92 SER A O 1
ATOM 729 N N . GLY A 1 93 ? -4.558 3.462 1.936 1.00 98.44 93 GLY A N 1
ATOM 730 C CA . GLY A 1 93 ? -4.018 4.329 0.886 1.00 98.44 93 GLY A CA 1
ATOM 731 C C . GLY A 1 93 ? -2.587 3.951 0.500 1.00 98.44 93 GLY A C 1
ATOM 732 O O . GLY A 1 93 ? -2.273 3.832 -0.686 1.00 98.44 93 GLY A O 1
ATOM 733 N N . ALA A 1 94 ? -1.739 3.664 1.490 1.00 98.56 94 ALA A N 1
ATOM 734 C CA . ALA A 1 94 ? -0.362 3.244 1.259 1.00 98.56 94 ALA A CA 1
ATOM 735 C C . ALA A 1 94 ? -0.262 1.910 0.498 1.00 98.56 94 ALA A C 1
ATOM 737 O O . ALA A 1 94 ? 0.559 1.794 -0.409 1.00 98.56 94 ALA A O 1
ATOM 738 N N . LEU A 1 95 ? -1.102 0.914 0.806 1.00 98.06 95 LEU A N 1
ATOM 739 C CA . LEU A 1 95 ? -1.062 -0.387 0.122 1.00 98.06 95 LEU A CA 1
ATOM 740 C C . LEU A 1 95 ? -1.534 -0.298 -1.332 1.00 98.06 95 LEU A C 1
ATOM 742 O O . LEU A 1 95 ? -0.923 -0.904 -2.212 1.00 98.06 95 LEU A O 1
ATOM 746 N N . VAL A 1 96 ? -2.588 0.478 -1.600 1.00 98.50 96 VAL A N 1
ATOM 747 C CA . VAL A 1 96 ? -3.072 0.694 -2.973 1.00 98.50 96 VAL A CA 1
ATOM 748 C C . VAL A 1 96 ? -2.035 1.477 -3.783 1.00 98.50 96 VAL A C 1
ATOM 750 O O . VAL A 1 96 ? -1.698 1.082 -4.899 1.00 98.50 96 VAL A O 1
ATOM 753 N N . SER A 1 97 ? -1.446 2.521 -3.190 1.00 98.56 97 SER A N 1
ATOM 754 C CA . SER A 1 97 ? -0.328 3.265 -3.783 1.00 98.56 97 SER A CA 1
ATOM 755 C C . SER A 1 97 ? 0.863 2.368 -4.112 1.00 98.56 97 SER A C 1
ATOM 757 O O . SER A 1 97 ? 1.375 2.409 -5.231 1.00 98.56 97 SER A O 1
ATOM 759 N N . MET A 1 98 ? 1.260 1.496 -3.180 1.00 98.19 98 MET A N 1
ATOM 760 C CA . MET A 1 98 ? 2.332 0.524 -3.389 1.00 98.19 98 MET A CA 1
ATOM 761 C C . MET A 1 98 ? 2.073 -0.337 -4.624 1.00 98.19 98 MET A C 1
ATOM 763 O O . MET A 1 98 ? 2.942 -0.441 -5.487 1.00 98.19 98 MET A O 1
ATOM 767 N N . ALA A 1 99 ? 0.882 -0.932 -4.730 1.00 97.50 99 ALA A N 1
ATOM 768 C CA . ALA A 1 99 ? 0.532 -1.803 -5.847 1.00 97.50 99 ALA A CA 1
ATOM 769 C C . ALA A 1 99 ? 0.611 -1.063 -7.194 1.00 97.50 99 ALA A C 1
ATOM 771 O O . ALA A 1 99 ? 1.219 -1.565 -8.143 1.00 97.50 99 ALA A O 1
ATOM 772 N N . CYS A 1 100 ? 0.063 0.154 -7.270 1.00 98.19 100 CYS A N 1
ATOM 773 C CA . CYS A 1 100 ? 0.089 0.956 -8.491 1.00 98.19 100 CYS A CA 1
ATOM 774 C C . CYS A 1 100 ? 1.506 1.423 -8.864 1.00 98.19 100 CYS A C 1
ATOM 776 O O . CYS A 1 100 ? 1.877 1.361 -10.035 1.00 98.19 100 CYS A O 1
ATOM 778 N N . LEU A 1 101 ? 2.318 1.852 -7.893 1.00 97.88 101 LEU A N 1
ATOM 779 C CA . LEU A 1 101 ? 3.696 2.295 -8.129 1.00 97.88 101 LEU A CA 1
ATOM 780 C C . LEU A 1 101 ? 4.619 1.145 -8.540 1.00 97.88 101 LEU A C 1
ATOM 782 O O . LEU A 1 101 ? 5.446 1.321 -9.436 1.00 97.88 101 LEU A O 1
ATOM 786 N N . VAL A 1 102 ? 4.462 -0.035 -7.933 1.00 96.44 102 VAL A N 1
ATOM 787 C CA . VAL A 1 102 ? 5.177 -1.249 -8.351 1.00 96.44 102 VAL A CA 1
ATOM 788 C C . VAL A 1 102 ? 4.787 -1.619 -9.780 1.00 96.44 102 VAL A C 1
ATOM 790 O O . VAL A 1 102 ? 5.670 -1.796 -10.614 1.00 96.44 102 VAL A O 1
ATOM 793 N N . GLY A 1 103 ? 3.489 -1.654 -10.101 1.00 95.44 103 GLY A N 1
ATOM 794 C CA . GLY A 1 103 ? 3.020 -1.921 -11.464 1.00 95.44 103 GLY A CA 1
ATOM 795 C C . GLY A 1 103 ? 3.570 -0.923 -12.490 1.00 95.44 103 GLY A C 1
ATOM 796 O O . GLY A 1 103 ? 4.055 -1.322 -13.546 1.00 95.44 103 GLY A O 1
ATOM 797 N N . ALA A 1 104 ? 3.579 0.367 -12.151 1.00 95.94 104 ALA A N 1
ATOM 798 C CA . ALA A 1 104 ? 4.132 1.417 -13.000 1.00 95.94 104 ALA A CA 1
ATOM 799 C C . ALA A 1 104 ? 5.646 1.265 -13.216 1.00 95.94 104 ALA A C 1
ATOM 801 O O . ALA A 1 104 ? 6.128 1.407 -14.338 1.00 95.94 104 ALA A O 1
ATOM 802 N N . ALA A 1 105 ? 6.400 0.932 -12.163 1.00 94.25 105 ALA A N 1
ATOM 803 C CA . ALA A 1 105 ? 7.837 0.685 -12.261 1.00 94.25 105 ALA A CA 1
ATOM 804 C C . ALA A 1 105 ? 8.158 -0.546 -13.123 1.00 94.25 105 ALA A C 1
ATOM 806 O O . ALA A 1 105 ? 9.111 -0.518 -13.903 1.00 94.25 105 ALA A O 1
ATOM 807 N N . LEU A 1 106 ? 7.356 -1.609 -13.016 1.00 93.44 106 LEU A N 1
ATOM 8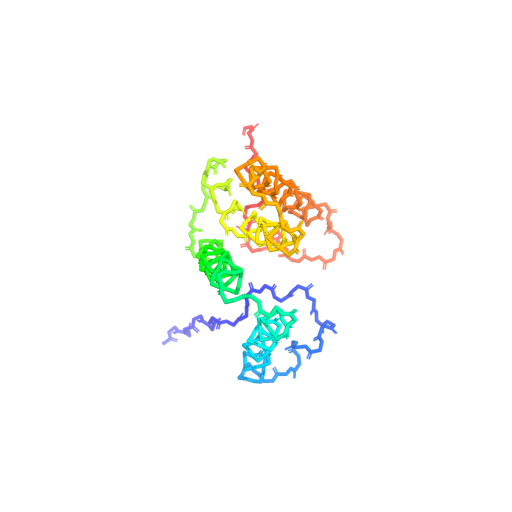08 C CA . LEU A 1 106 ? 7.490 -2.803 -13.851 1.00 93.44 106 LEU A CA 1
ATOM 809 C C . LEU A 1 106 ? 7.173 -2.516 -15.326 1.00 93.44 106 LEU A C 1
ATOM 811 O O . LEU A 1 106 ? 7.823 -3.088 -16.197 1.00 93.44 106 LEU A O 1
ATOM 815 N N . ALA A 1 107 ? 6.245 -1.594 -15.597 1.00 93.38 107 ALA A N 1
ATOM 816 C CA . ALA A 1 107 ? 5.882 -1.124 -16.936 1.00 93.38 107 ALA A CA 1
ATOM 817 C C . ALA A 1 107 ? 6.816 -0.033 -17.507 1.00 93.38 107 ALA A C 1
ATOM 819 O O . ALA A 1 107 ? 6.488 0.575 -18.525 1.00 93.38 107 ALA A O 1
ATOM 820 N N . ASP A 1 108 ? 7.959 0.228 -16.862 1.00 90.69 108 ASP A N 1
ATOM 821 C CA . ASP A 1 108 ? 8.944 1.239 -17.273 1.00 90.69 108 ASP A CA 1
ATOM 822 C C . ASP A 1 108 ? 8.409 2.686 -17.314 1.00 90.69 108 ASP A C 1
ATOM 824 O O . ASP A 1 108 ? 8.924 3.536 -18.048 1.00 90.69 108 ASP A O 1
ATOM 828 N N . ASP A 1 109 ? 7.418 3.010 -16.475 1.00 89.25 109 ASP A N 1
ATOM 829 C CA . ASP A 1 109 ? 6.960 4.389 -16.302 1.00 89.25 109 ASP A CA 1
ATOM 830 C C . ASP A 1 109 ? 8.022 5.251 -15.594 1.00 89.25 109 ASP A C 1
ATOM 832 O O . ASP A 1 109 ? 8.547 4.915 -14.521 1.00 89.25 109 ASP A O 1
ATOM 836 N N . LYS A 1 110 ? 8.334 6.400 -16.204 1.00 82.94 110 LYS A N 1
ATOM 837 C CA . LYS A 1 110 ? 9.378 7.321 -15.726 1.00 82.94 110 LYS A CA 1
ATOM 838 C C . LYS A 1 110 ? 8.843 8.626 -15.143 1.00 82.94 110 LYS A C 1
ATOM 840 O O . LYS A 1 110 ? 9.558 9.265 -14.379 1.00 82.94 110 LYS A O 1
ATOM 845 N N . ASN A 1 111 ? 7.619 9.019 -15.491 1.00 89.12 111 ASN A N 1
ATOM 846 C CA . ASN A 1 111 ? 7.163 10.404 -15.331 1.00 89.12 111 ASN A CA 1
ATOM 847 C C . ASN A 1 111 ? 5.857 10.539 -14.546 1.00 89.12 111 ASN A C 1
ATOM 849 O O . ASN A 1 111 ? 5.546 11.631 -14.076 1.00 89.12 111 ASN A O 1
ATOM 853 N N . ASN A 1 112 ? 5.088 9.461 -14.391 1.00 93.44 112 ASN A N 1
ATOM 854 C CA . ASN A 1 112 ? 3.740 9.532 -13.843 1.00 93.44 112 ASN A CA 1
ATOM 855 C C . ASN A 1 112 ? 3.671 9.105 -12.374 1.00 93.44 112 ASN A C 1
ATOM 857 O O . ASN A 1 112 ? 2.595 9.195 -11.788 1.00 93.44 112 ASN A O 1
ATOM 861 N N . SER A 1 113 ? 4.784 8.699 -11.744 1.00 92.81 113 SER A N 1
ATOM 862 C CA . SER A 1 113 ? 4.789 8.216 -10.351 1.00 92.81 113 SER A CA 1
ATOM 863 C C . SER A 1 113 ? 4.065 9.147 -9.358 1.00 92.81 113 SER A C 1
ATOM 865 O O . SER A 1 113 ? 3.251 8.630 -8.601 1.00 92.81 113 SER A O 1
ATOM 867 N N . PRO A 1 114 ? 4.236 10.489 -9.378 1.00 95.50 114 PRO A N 1
ATOM 868 C CA . PRO A 1 114 ? 3.515 11.370 -8.449 1.00 95.50 114 PRO A CA 1
ATOM 869 C C . PRO A 1 114 ? 1.997 11.401 -8.677 1.00 95.50 114 PRO A C 1
ATOM 871 O O . PRO A 1 114 ? 1.214 11.458 -7.730 1.00 95.50 114 PRO A O 1
ATOM 874 N N . ILE A 1 115 ? 1.565 11.360 -9.942 1.00 97.56 115 ILE A N 1
ATOM 875 C CA . ILE A 1 115 ? 0.140 11.330 -10.301 1.00 97.56 115 ILE A CA 1
ATOM 876 C C . ILE A 1 115 ? -0.454 9.976 -9.901 1.00 97.56 115 ILE A C 1
ATOM 878 O O . ILE A 1 115 ? -1.558 9.931 -9.357 1.00 97.56 115 ILE A O 1
ATOM 882 N N . ILE A 1 116 ? 0.305 8.898 -10.127 1.00 98.12 116 ILE A N 1
ATOM 883 C CA . ILE A 1 116 ? -0.062 7.528 -9.773 1.00 98.12 116 ILE A CA 1
ATOM 884 C C . ILE A 1 116 ? -0.241 7.372 -8.272 1.00 98.12 116 ILE A C 1
ATOM 886 O O . ILE A 1 116 ? -1.295 6.925 -7.829 1.00 98.12 116 ILE A O 1
ATOM 890 N N . GLU A 1 117 ? 0.744 7.809 -7.495 1.00 97.69 117 GLU A N 1
ATOM 891 C CA . GLU A 1 117 ? 0.680 7.803 -6.037 1.00 97.69 117 GLU A CA 1
ATOM 892 C C . GLU A 1 117 ? -0.552 8.565 -5.535 1.00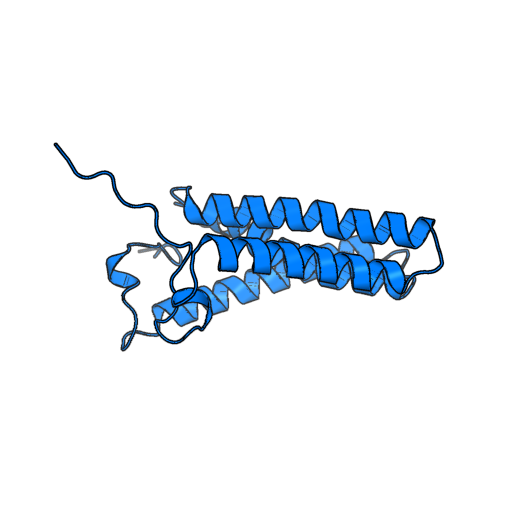 97.69 117 GLU A C 1
ATOM 894 O O . GLU A 1 117 ? -1.311 8.050 -4.715 1.00 97.69 117 GLU A O 1
ATOM 899 N N . LYS A 1 118 ? -0.802 9.768 -6.068 1.00 98.00 118 LYS A N 1
ATOM 900 C CA . LYS A 1 118 ? -1.925 10.602 -5.631 1.00 98.00 118 LYS A CA 1
ATOM 901 C C . LYS A 1 118 ? -3.281 9.940 -5.882 1.00 98.00 118 LYS A C 1
ATOM 903 O O . LYS A 1 118 ? -4.100 9.889 -4.966 1.00 98.00 118 LYS A O 1
ATOM 908 N N . TYR A 1 119 ? -3.549 9.449 -7.097 1.00 98.00 119 TYR A N 1
ATOM 909 C CA . TYR A 1 119 ? -4.854 8.829 -7.362 1.00 98.00 119 TYR A CA 1
ATOM 910 C C . TYR A 1 119 ? -5.006 7.503 -6.610 1.00 98.00 119 TYR A C 1
ATOM 912 O O . TYR A 1 119 ? -6.101 7.193 -6.148 1.00 98.00 119 TYR A O 1
ATOM 920 N N . ALA A 1 120 ? -3.927 6.727 -6.472 1.00 98.44 120 ALA A N 1
ATOM 921 C CA . ALA A 1 120 ? -3.970 5.423 -5.824 1.00 98.44 120 ALA A CA 1
ATOM 922 C C . ALA A 1 120 ? -4.225 5.553 -4.317 1.00 98.44 120 ALA A C 1
ATOM 924 O O . ALA A 1 120 ? -5.033 4.804 -3.768 1.00 98.44 120 ALA A O 1
ATOM 925 N N . LYS A 1 121 ? -3.628 6.559 -3.659 1.00 98.56 121 LYS A N 1
ATOM 926 C CA . LYS A 1 121 ? -3.965 6.910 -2.271 1.00 98.56 121 LYS A CA 1
ATOM 927 C C . LYS A 1 121 ? -5.439 7.269 -2.127 1.00 98.56 121 LYS A C 1
ATOM 929 O O . LYS A 1 121 ? -6.113 6.694 -1.279 1.00 98.56 121 LYS A O 1
ATOM 934 N N . ASN A 1 122 ? -5.961 8.135 -2.998 1.00 98.44 122 ASN A N 1
ATOM 935 C CA . ASN A 1 122 ? -7.380 8.503 -2.983 1.00 98.44 122 ASN A CA 1
ATOM 936 C C . ASN A 1 122 ? -8.300 7.289 -3.182 1.00 98.44 122 ASN A C 1
ATOM 938 O O . ASN A 1 122 ? -9.334 7.196 -2.526 1.00 98.44 122 ASN A O 1
ATOM 942 N N . LEU A 1 123 ? -7.918 6.344 -4.047 1.00 98.31 123 LEU A N 1
ATOM 943 C CA . LEU A 1 123 ? -8.664 5.102 -4.249 1.00 98.31 123 LEU A CA 1
ATOM 944 C C . LEU A 1 123 ? -8.670 4.231 -2.984 1.00 98.31 123 LEU A C 1
ATOM 946 O O . LEU A 1 123 ? -9.719 3.718 -2.606 1.00 98.31 123 LEU A O 1
ATOM 950 N N . GLY A 1 124 ? -7.526 4.091 -2.308 1.00 98.00 124 GLY A N 1
ATOM 951 C CA . GLY A 1 124 ? -7.442 3.353 -1.045 1.00 98.00 124 GLY A CA 1
ATOM 952 C C . GLY A 1 124 ? -8.231 4.006 0.093 1.00 98.00 124 GLY A C 1
ATOM 953 O O . GLY A 1 124 ? -8.828 3.293 0.900 1.00 98.00 124 GLY A O 1
ATOM 954 N N . ILE A 1 125 ? -8.292 5.341 0.121 1.00 98.25 125 ILE A N 1
ATOM 955 C CA . ILE A 1 125 ? -9.139 6.090 1.056 1.00 98.25 125 ILE A CA 1
ATOM 956 C C . ILE A 1 125 ? -10.616 5.819 0.774 1.00 98.25 125 ILE A C 1
ATOM 958 O O . ILE A 1 125 ? -11.340 5.397 1.672 1.00 98.25 125 ILE A O 1
ATOM 962 N N . ALA A 1 126 ? -11.051 5.986 -0.477 1.00 97.94 126 ALA A N 1
ATOM 963 C CA . ALA A 1 126 ? -12.438 5.750 -0.869 1.00 97.94 126 ALA A CA 1
ATOM 964 C C . ALA A 1 126 ? -12.889 4.312 -0.562 1.00 97.94 126 ALA A C 1
ATOM 966 O O . ALA A 1 126 ? -13.979 4.112 -0.035 1.00 97.94 126 ALA A O 1
ATOM 967 N N . ALA A 1 127 ? -12.034 3.320 -0.831 1.00 95.31 127 ALA A N 1
ATOM 968 C CA . ALA A 1 127 ? -12.322 1.918 -0.534 1.00 95.31 127 ALA A CA 1
ATOM 969 C C . ALA A 1 127 ? -12.464 1.640 0.973 1.00 95.31 127 ALA A C 1
ATOM 971 O O . ALA A 1 127 ? -13.291 0.823 1.368 1.00 95.31 127 ALA A O 1
ATOM 972 N N . GLN A 1 128 ? -11.680 2.304 1.828 1.00 95.00 128 GLN A N 1
ATOM 973 C CA . GLN A 1 128 ? -11.810 2.130 3.277 1.00 95.00 128 GLN A CA 1
ATOM 974 C C . GLN A 1 128 ? -13.066 2.811 3.822 1.00 95.00 128 GLN A C 1
ATOM 976 O O . GLN A 1 128 ? -13.741 2.220 4.656 1.00 95.00 128 GLN A O 1
ATOM 981 N N . ILE A 1 129 ? -13.417 3.995 3.311 1.00 94.69 129 ILE A N 1
ATOM 982 C CA . ILE A 1 129 ? -14.676 4.667 3.659 1.00 94.69 129 ILE A CA 1
ATOM 983 C C . ILE A 1 129 ? -15.866 3.769 3.302 1.00 94.69 129 ILE A C 1
ATOM 985 O O . ILE A 1 129 ? -16.748 3.569 4.131 1.00 94.69 129 ILE A O 1
ATOM 989 N N . ASP A 1 130 ? -15.874 3.184 2.101 1.00 92.31 130 ASP A N 1
ATOM 990 C CA . ASP A 1 130 ? -16.929 2.255 1.677 1.00 92.31 130 ASP A CA 1
ATOM 991 C C . ASP A 1 130 ? -16.999 1.006 2.575 1.00 92.31 130 ASP A C 1
ATOM 993 O O . ASP A 1 130 ? -18.084 0.608 3.003 1.00 92.31 130 ASP A O 1
ATOM 997 N N . ASN A 1 131 ? -15.846 0.432 2.943 1.00 88.56 131 ASN A N 1
ATOM 998 C CA . ASN A 1 131 ? -15.776 -0.692 3.882 1.00 88.56 131 ASN A CA 1
ATOM 999 C C . ASN A 1 131 ? -16.340 -0.335 5.268 1.00 88.56 131 ASN A C 1
ATOM 1001 O O . ASN A 1 131 ? -17.118 -1.114 5.824 1.00 88.56 131 ASN A O 1
ATOM 1005 N N . ASP A 1 132 ? -15.977 0.826 5.813 1.00 89.12 132 ASP A N 1
ATOM 1006 C CA . ASP A 1 132 ? -16.411 1.275 7.140 1.00 89.12 132 ASP A CA 1
ATOM 1007 C C . ASP A 1 132 ? -17.914 1.619 7.145 1.00 89.12 132 ASP A C 1
ATOM 1009 O O . ASP A 1 132 ? -18.638 1.244 8.069 1.00 89.12 132 ASP A O 1
ATOM 1013 N N . LEU A 1 133 ? -18.422 2.247 6.076 1.00 87.31 133 LEU A N 1
ATOM 1014 C CA . LEU A 1 133 ? -19.859 2.468 5.875 1.00 87.31 133 LEU A CA 1
ATOM 1015 C C . LEU A 1 133 ? -20.615 1.138 5.774 1.00 87.31 133 LEU A C 1
ATOM 1017 O O . LEU A 1 133 ? -21.642 0.947 6.424 1.00 87.31 133 LEU A O 1
ATOM 1021 N N . CYS A 1 134 ? -20.101 0.176 5.006 1.00 82.81 134 CYS A N 1
ATOM 1022 C CA . CYS A 1 134 ? -20.695 -1.156 4.922 1.00 82.81 134 CYS A CA 1
ATOM 1023 C C . CYS A 1 134 ? -20.728 -1.866 6.283 1.00 82.81 134 CYS A C 1
ATOM 1025 O O . CYS A 1 134 ? -21.673 -2.610 6.550 1.00 82.81 134 CYS A O 1
ATOM 1027 N N . ALA A 1 135 ? -19.722 -1.663 7.138 1.00 80.19 135 ALA A N 1
ATOM 1028 C CA . ALA A 1 135 ? -19.707 -2.210 8.492 1.00 80.19 135 ALA A CA 1
ATOM 1029 C C . ALA A 1 135 ? -20.813 -1.595 9.369 1.00 80.19 135 ALA A C 1
ATOM 1031 O O . ALA A 1 135 ? -21.500 -2.333 10.075 1.00 80.19 135 ALA A O 1
ATOM 1032 N N . LEU A 1 136 ? -21.068 -0.285 9.248 1.00 77.62 136 LEU A N 1
ATOM 1033 C CA . LEU A 1 136 ? -22.164 0.408 9.941 1.00 77.62 136 LEU A CA 1
ATOM 1034 C C . LEU A 1 136 ? -23.555 -0.114 9.556 1.00 77.62 136 LEU A C 1
ATOM 1036 O O . LEU A 1 136 ? -24.411 -0.300 10.420 1.00 77.62 136 LEU A O 1
ATOM 1040 N N . PHE A 1 137 ? -23.794 -0.361 8.265 1.00 72.00 137 PHE A N 1
ATOM 1041 C CA . PHE A 1 137 ? -25.114 -0.774 7.770 1.00 72.00 137 PHE A CA 1
ATOM 1042 C C . PHE A 1 137 ? -25.403 -2.278 7.917 1.00 72.00 137 PHE A C 1
ATOM 1044 O O . PHE A 1 137 ? -26.542 -2.704 7.711 1.00 72.00 137 PHE A O 1
ATOM 1051 N N . ARG A 1 138 ? -24.426 -3.104 8.318 1.00 63.78 138 ARG A N 1
ATOM 1052 C CA . ARG A 1 138 ? -24.628 -4.525 8.666 1.00 63.78 138 ARG A CA 1
ATOM 1053 C C . ARG A 1 138 ? -25.234 -4.664 10.070 1.00 63.78 138 ARG A C 1
ATOM 1055 O O . ARG A 1 138 ? -24.643 -5.260 10.967 1.00 63.78 138 ARG A O 1
ATOM 1062 N N . TRP A 1 139 ? -26.443 -4.132 10.243 1.00 50.31 139 TRP A N 1
ATOM 1063 C CA . TRP A 1 139 ? -27.158 -4.078 11.525 1.00 50.31 139 TRP A CA 1
ATOM 1064 C C . TRP A 1 139 ? -27.550 -5.459 12.085 1.00 50.31 139 TRP A C 1
ATOM 1066 O O . TRP A 1 139 ? -27.793 -5.576 13.284 1.00 50.31 139 TRP A O 1
ATOM 1076 N N . ASP A 1 140 ? -27.572 -6.511 11.258 1.00 52.78 140 ASP A N 1
ATOM 1077 C CA . ASP A 1 140 ? -28.152 -7.803 11.649 1.00 52.78 140 ASP A CA 1
ATOM 1078 C C . ASP A 1 140 ? -27.169 -8.928 12.013 1.00 52.78 140 ASP A C 1
ATOM 1080 O O . ASP A 1 140 ? -27.637 -9.975 12.448 1.00 52.78 140 ASP A O 1
ATOM 1084 N N . GLU A 1 141 ? -25.835 -8.759 11.958 1.00 50.16 141 GLU A N 1
ATOM 1085 C CA . GLU A 1 141 ? -24.938 -9.871 12.360 1.00 50.16 141 GLU A CA 1
ATOM 1086 C C . GLU A 1 141 ? -23.614 -9.547 13.083 1.00 50.16 141 GLU A C 1
ATOM 1088 O O . GLU A 1 141 ? -22.945 -10.495 13.501 1.00 50.16 141 GLU A O 1
ATOM 1093 N N . LYS A 1 142 ? -23.186 -8.293 13.320 1.00 49.88 142 LYS A N 1
ATOM 1094 C CA . LYS A 1 142 ? -21.870 -8.059 13.972 1.00 49.88 142 LYS A CA 1
ATOM 1095 C C . LYS A 1 142 ? -21.847 -6.967 15.044 1.00 49.88 142 LYS A C 1
ATOM 1097 O O . LYS A 1 142 ? -22.449 -5.910 14.939 1.00 49.88 142 LYS A O 1
ATOM 1102 N N . ASN A 1 143 ? -21.139 -7.293 16.127 1.00 46.19 143 ASN A N 1
ATOM 1103 C CA . ASN A 1 143 ? -21.049 -6.601 17.419 1.00 46.19 143 ASN A CA 1
ATOM 1104 C C . ASN A 1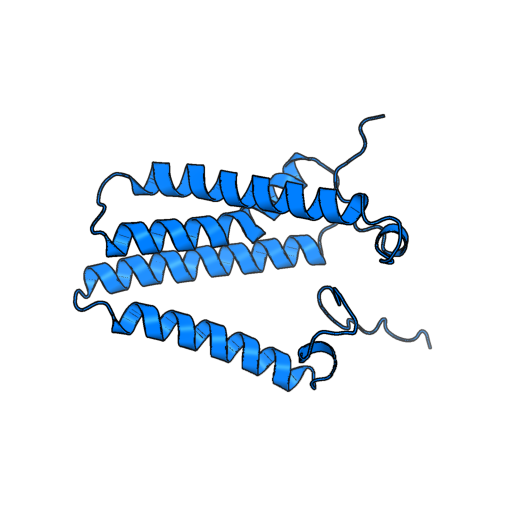 143 ? -20.272 -5.258 17.392 1.00 46.19 143 ASN A C 1
ATOM 1106 O O . ASN A 1 143 ? -19.783 -4.845 18.444 1.00 46.19 143 ASN A O 1
ATOM 1110 N N . ASP A 1 144 ? -20.163 -4.544 16.271 1.00 48.72 144 ASP A N 1
ATOM 1111 C CA . ASP A 1 144 ? -19.306 -3.341 16.204 1.00 48.72 144 ASP A CA 1
ATOM 1112 C C . ASP A 1 144 ? -19.905 -2.133 16.945 1.00 48.72 144 ASP A C 1
ATOM 1114 O O . ASP A 1 144 ? -19.191 -1.339 17.560 1.00 48.72 144 ASP A O 1
ATOM 1118 N N . ILE A 1 145 ? -21.234 -2.088 17.078 1.00 52.34 145 ILE A N 1
ATOM 1119 C CA . ILE A 1 145 ? -21.926 -1.117 17.946 1.00 52.34 145 ILE A CA 1
ATOM 1120 C C . ILE A 1 145 ? -21.537 -1.317 19.429 1.00 52.34 145 ILE A C 1
ATOM 1122 O O . ILE A 1 145 ? -21.565 -0.374 20.224 1.00 52.34 145 ILE A O 1
ATOM 1126 N N . LYS A 1 146 ? -21.118 -2.527 19.838 1.00 44.53 146 LYS A N 1
ATOM 1127 C CA . LYS A 1 146 ? -20.691 -2.797 21.225 1.00 44.53 146 LYS A CA 1
ATOM 1128 C C . LYS A 1 146 ? -19.228 -2.443 21.497 1.00 44.53 146 LYS A C 1
ATOM 1130 O O . LYS A 1 146 ? -18.870 -2.327 22.671 1.00 44.53 146 LYS A O 1
ATOM 1135 N N . THR A 1 147 ? -18.390 -2.264 20.474 1.00 45.09 147 THR A N 1
ATOM 1136 C CA . THR A 1 147 ? -16.954 -1.967 20.636 1.00 45.09 147 THR A CA 1
ATOM 1137 C C . THR A 1 147 ? -16.607 -0.482 20.524 1.00 45.09 147 THR A C 1
ATOM 1139 O O . THR A 1 147 ? -15.478 -0.129 20.856 1.00 45.09 147 THR A O 1
ATOM 1142 N N . LYS A 1 148 ? -17.556 0.405 20.172 1.00 50.59 148 LYS A N 1
ATOM 1143 C CA . LYS A 1 148 ? -17.309 1.854 19.989 1.00 50.59 148 LYS A CA 1
ATOM 1144 C C . LYS A 1 148 ? -16.128 2.145 19.045 1.00 50.59 148 LYS A C 1
ATOM 1146 O O . LYS A 1 148 ? -15.424 3.134 19.241 1.00 50.59 148 LYS A O 1
ATOM 1151 N N . LYS A 1 149 ? -15.883 1.300 18.038 1.00 44.62 149 LYS A N 1
ATOM 1152 C CA . LYS A 1 149 ? -15.015 1.699 16.923 1.00 44.62 149 LYS A CA 1
ATOM 1153 C C . LYS A 1 149 ? -15.811 2.766 16.162 1.00 44.62 149 LYS A C 1
ATOM 1155 O O . LYS A 1 149 ? -16.861 2.460 15.608 1.00 44.62 149 LYS A O 1
ATOM 1160 N N . ILE A 1 150 ? -15.409 4.030 16.283 1.00 56.12 150 ILE A N 1
ATOM 1161 C CA . ILE A 1 150 ? -16.105 5.154 15.648 1.00 56.12 150 ILE A CA 1
ATOM 1162 C C . ILE A 1 150 ? -15.761 5.108 14.162 1.00 56.12 150 ILE A C 1
ATOM 1164 O O . ILE A 1 150 ? -14.671 5.490 13.749 1.00 56.12 150 ILE A O 1
ATOM 1168 N N . SER A 1 151 ? -16.689 4.605 13.367 1.00 54.50 151 SER A N 1
ATOM 1169 C CA . SER A 1 151 ? -16.741 4.796 11.923 1.00 54.50 151 SER A CA 1
ATOM 1170 C C . SER A 1 151 ? -17.497 6.096 11.649 1.00 54.50 151 SER A C 1
ATOM 1172 O O . SER A 1 151 ? -18.686 6.147 11.944 1.00 54.50 151 SER A O 1
ATOM 1174 N N . LEU A 1 152 ? -16.774 7.094 11.114 1.00 39.59 152 LEU A N 1
ATOM 1175 C CA . LEU A 1 152 ? -17.182 8.468 10.755 1.00 39.59 152 LEU A CA 1
ATOM 1176 C C . LEU A 1 152 ? -17.873 9.287 11.880 1.00 39.59 152 LEU A C 1
ATOM 1178 O O . LEU A 1 152 ? -18.827 8.821 12.493 1.00 39.59 152 LEU A O 1
ATOM 1182 N N . PRO A 1 153 ? -17.423 10.523 12.184 1.00 45.91 153 PRO A N 1
ATOM 1183 C CA . PRO A 1 153 ? -18.133 11.388 13.126 1.00 45.91 153 PRO A CA 1
ATOM 1184 C C . PRO A 1 153 ? -19.506 11.791 12.569 1.00 45.91 153 PRO A C 1
ATOM 1186 O O . PRO A 1 153 ? -19.594 12.297 11.451 1.00 45.91 153 PRO A O 1
ATOM 1189 N N . ASP A 1 154 ? -20.563 11.594 13.358 1.00 44.59 154 ASP A N 1
ATOM 1190 C CA . ASP A 1 154 ? -21.874 12.190 13.100 1.00 44.59 154 ASP A CA 1
ATOM 1191 C C . ASP A 1 154 ? -21.803 13.696 13.409 1.00 44.59 154 ASP A C 1
ATOM 1193 O O . ASP A 1 154 ? -21.693 14.093 14.571 1.00 44.59 154 ASP A O 1
ATOM 1197 N N . ASP A 1 155 ? -21.877 14.544 12.382 1.00 43.12 155 ASP A N 1
ATOM 1198 C CA . ASP A 1 155 ? -22.120 15.980 12.550 1.00 43.12 155 ASP A CA 1
ATOM 1199 C C . ASP A 1 155 ? -23.620 16.227 12.791 1.00 43.12 155 ASP A C 1
ATOM 1201 O O . ASP A 1 155 ? -24.355 16.545 11.852 1.00 43.12 155 ASP A O 1
ATOM 1205 N N . VAL A 1 156 ? -24.078 16.091 14.046 1.00 38.28 156 VAL A N 1
ATOM 1206 C CA . VAL A 1 156 ? -25.319 16.722 14.556 1.00 38.28 156 VAL A CA 1
ATOM 1207 C C . VAL A 1 156 ? -25.181 17.124 16.023 1.00 38.28 156 VAL A C 1
ATOM 1209 O O . VAL A 1 156 ? -24.892 16.245 16.866 1.00 38.28 156 VAL A O 1
#

Radius of gyration: 18.43 Å; chains: 1; bounding box: 47×38×59 Å

Secondary structure (DSSP, 8-state):
-PPP-----S----TT-GGGSS-HHHHHHHHHHHHHHHHHHHHHT---HHHHHHHHHHHHHHHHHHHHHHHHHHH----SHHHHHHHHIIIIIHHHHHHHHHHHHHTT--S-HHHHHHHHHHHHHHHHHHHHHHHHH-TTT-THHHHT---S----